Protein AF-A0A660P938-F1 (afdb_monomer_lite)

Foldseek 3Di:
DDPPPPPCDLVNLVVVLVVVLVVCDVLNVQWDADPPPGIDGNPDD

Secondary structure (DSSP, 8-state):
---------HHHHHHHHHHHHHHHGGGGGGEEEETTTEEEE----

Radius of gyration: 13.31 Å; chains: 1; bounding box: 30×27×38 Å

pLDDT: mean 85.67, std 14.52, range [42.72, 97.25]

Structure (mmCIF, N/CA/C/O backbone):
data_AF-A0A660P938-F1
#
_entry.id   AF-A0A660P938-F1
#
loop_
_atom_site.group_PDB
_atom_site.id
_atom_site.type_symbol
_atom_site.label_atom_id
_atom_site.label_alt_id
_atom_site.label_comp_id
_atom_site.label_asym_id
_atom_site.label_entity_id
_atom_site.label_seq_id
_atom_site.pdbx_PDB_ins_code
_atom_site.Cartn_x
_atom_site.Cartn_y
_atom_site.Cartn_z
_atom_site.occupancy
_atom_site.B_iso_or_equiv
_atom_site.auth_seq_id
_atom_site.auth_comp_id
_atom_site.auth_asym_id
_atom_site.auth_atom_id
_atom_site.pdbx_PDB_model_num
ATOM 1 N N . MET A 1 1 ? 8.932 15.655 -27.876 1.00 42.72 1 MET A N 1
ATOM 2 C CA . MET A 1 1 ? 7.954 15.022 -26.969 1.00 42.7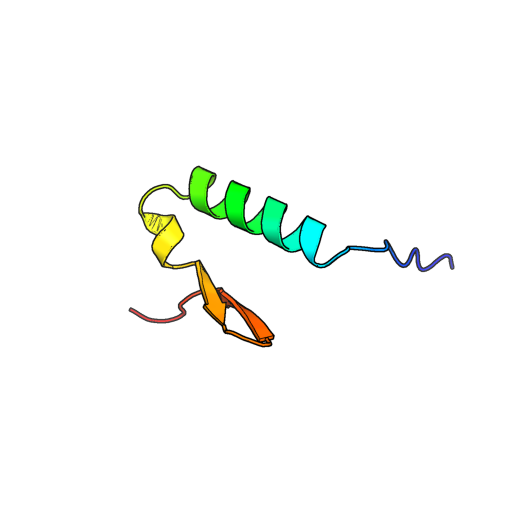2 1 MET A CA 1
ATOM 3 C C . MET A 1 1 ? 8.652 13.818 -26.357 1.00 42.72 1 MET A C 1
ATOM 5 O O . MET A 1 1 ? 8.904 12.861 -27.071 1.00 42.72 1 MET A O 1
ATOM 9 N N . ARG A 1 2 ? 9.140 13.917 -25.115 1.00 54.91 2 ARG A N 1
ATOM 10 C CA . ARG A 1 2 ? 9.741 12.774 -24.412 1.00 54.91 2 ARG A CA 1
ATOM 11 C C . ARG A 1 2 ? 8.680 12.243 -23.463 1.00 54.91 2 ARG A C 1
ATOM 13 O O . ARG A 1 2 ? 8.524 12.778 -22.372 1.00 54.91 2 ARG A O 1
ATOM 20 N N . GLU A 1 3 ? 7.930 11.241 -23.900 1.00 57.09 3 GLU A N 1
ATOM 21 C CA . GLU A 1 3 ? 7.143 10.425 -22.980 1.00 57.09 3 GLU A CA 1
ATOM 22 C C . GLU A 1 3 ? 8.136 9.583 -22.179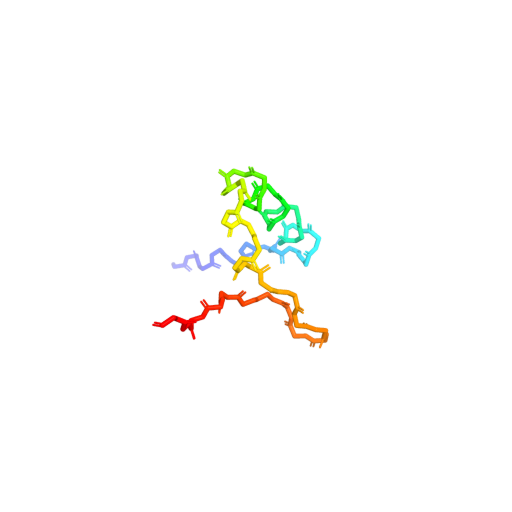 1.00 57.09 3 GLU A C 1
ATOM 24 O O . GLU A 1 3 ? 8.652 8.566 -22.636 1.00 57.09 3 GLU A O 1
ATOM 29 N N . GLY A 1 4 ? 8.514 10.092 -21.008 1.00 58.53 4 GLY A N 1
ATOM 30 C CA . GLY A 1 4 ? 9.326 9.357 -20.055 1.00 58.53 4 GLY A CA 1
ATOM 31 C C . GLY A 1 4 ? 8.492 8.220 -19.490 1.00 58.53 4 GLY A C 1
ATOM 32 O O . GLY A 1 4 ? 7.744 8.420 -18.537 1.00 58.53 4 GLY A O 1
ATOM 33 N N . HIS A 1 5 ? 8.610 7.031 -20.075 1.00 60.97 5 HIS A N 1
ATOM 34 C CA . HIS A 1 5 ? 8.119 5.809 -19.458 1.00 60.97 5 HIS A CA 1
ATOM 35 C C . HIS A 1 5 ? 8.976 5.557 -18.212 1.00 60.97 5 HIS A C 1
ATOM 37 O O . HIS A 1 5 ? 10.041 4.943 -18.272 1.00 60.97 5 HIS A O 1
ATOM 43 N N . HIS A 1 6 ? 8.565 6.124 -17.079 1.00 67.69 6 HIS A N 1
ATOM 44 C CA . HIS A 1 6 ? 9.171 5.802 -15.799 1.00 67.69 6 HIS A CA 1
ATOM 45 C C . HIS A 1 6 ? 8.931 4.313 -15.557 1.00 67.69 6 HIS A C 1
ATOM 47 O O . HIS A 1 6 ? 7.786 3.883 -15.443 1.00 67.69 6 HIS A O 1
ATOM 53 N N . VAL A 1 7 ? 10.011 3.528 -15.519 1.00 69.38 7 VAL A N 1
ATOM 54 C CA . VAL A 1 7 ? 9.964 2.090 -15.232 1.00 69.38 7 VAL A CA 1
ATOM 55 C C . VAL A 1 7 ? 9.578 1.921 -13.762 1.00 69.38 7 VAL A C 1
ATOM 57 O O . VAL A 1 7 ? 10.426 1.814 -12.878 1.00 69.38 7 VAL A O 1
ATOM 60 N N . ILE A 1 8 ? 8.280 1.986 -13.482 1.00 77.81 8 ILE A N 1
ATOM 61 C CA . ILE A 1 8 ? 7.721 1.660 -12.176 1.00 77.81 8 ILE A CA 1
ATOM 62 C C . ILE A 1 8 ? 7.669 0.136 -12.109 1.00 77.81 8 ILE A C 1
ATOM 64 O O . ILE A 1 8 ? 7.004 -0.505 -12.915 1.00 77.81 8 ILE A O 1
ATOM 68 N N . THR A 1 9 ? 8.401 -0.446 -11.164 1.00 85.19 9 THR A N 1
ATOM 69 C CA . THR A 1 9 ? 8.368 -1.891 -10.928 1.00 85.19 9 THR A CA 1
ATOM 70 C C . THR A 1 9 ? 7.220 -2.250 -9.991 1.00 85.19 9 THR A C 1
ATOM 72 O O . THR A 1 9 ? 6.850 -1.457 -9.123 1.00 85.19 9 THR A O 1
ATOM 75 N N . ASP A 1 10 ? 6.719 -3.481 -10.078 1.00 84.38 10 ASP A N 1
ATOM 76 C CA . ASP A 1 10 ? 5.704 -3.990 -9.142 1.00 84.38 10 ASP A CA 1
ATOM 77 C C . ASP A 1 10 ? 6.176 -3.876 -7.685 1.00 84.38 10 ASP A C 1
ATOM 79 O O . ASP A 1 10 ? 5.434 -3.468 -6.794 1.00 84.38 10 ASP A O 1
ATOM 83 N N . ARG A 1 11 ? 7.475 -4.107 -7.450 1.00 88.25 11 ARG A N 1
ATOM 84 C CA . ARG A 1 11 ? 8.105 -3.932 -6.134 1.00 88.25 11 ARG A CA 1
ATOM 85 C C . ARG A 1 11 ? 8.073 -2.485 -5.650 1.00 88.25 11 ARG A C 1
ATOM 87 O O . ARG A 1 11 ? 7.952 -2.257 -4.448 1.00 88.25 11 ARG A O 1
ATOM 94 N N . ALA A 1 12 ? 8.175 -1.509 -6.552 1.00 90.38 12 ALA A N 1
ATOM 95 C CA . ALA A 1 12 ? 8.007 -0.108 -6.189 1.00 90.38 12 ALA A CA 1
ATOM 96 C C . ALA A 1 12 ? 6.562 0.169 -5.744 1.00 90.38 12 ALA A C 1
ATOM 98 O O . ALA A 1 12 ? 6.368 0.854 -4.740 1.00 90.38 12 ALA A O 1
ATOM 99 N N . ILE A 1 13 ? 5.561 -0.412 -6.417 1.00 91.12 13 ILE A N 1
ATOM 100 C CA . ILE A 1 13 ? 4.149 -0.282 -6.024 1.00 91.12 13 ILE A CA 1
ATOM 101 C C . ILE A 1 13 ? 3.902 -0.904 -4.644 1.00 91.12 13 ILE A C 1
ATOM 103 O O . ILE A 1 13 ? 3.308 -0.243 -3.792 1.00 91.12 13 ILE A O 1
ATOM 107 N N . ASP A 1 14 ? 4.429 -2.100 -4.365 1.00 92.12 14 ASP A N 1
ATOM 108 C CA . ASP A 1 14 ? 4.305 -2.759 -3.054 1.00 92.12 14 ASP A CA 1
ATOM 109 C C . ASP A 1 14 ? 4.791 -1.858 -1.901 1.00 92.12 14 ASP A C 1
ATOM 111 O O . ASP A 1 14 ? 4.144 -1.742 -0.850 1.00 92.12 14 ASP A O 1
ATOM 115 N N . VAL A 1 15 ? 5.938 -1.195 -2.097 1.00 94.75 15 VAL A N 1
ATOM 116 C CA . VAL A 1 15 ? 6.527 -0.274 -1.111 1.00 94.75 15 VAL A CA 1
ATOM 117 C C . VAL A 1 15 ? 5.627 0.941 -0.910 1.00 94.75 15 VAL A C 1
ATOM 119 O O . VAL A 1 15 ? 5.362 1.325 0.234 1.00 94.75 15 VAL A O 1
ATOM 122 N N . GLN A 1 16 ? 5.117 1.530 -1.994 1.00 94.56 16 GLN A N 1
ATOM 123 C CA . GLN A 1 16 ? 4.225 2.685 -1.893 1.00 94.56 16 GLN A CA 1
ATOM 124 C C . GLN A 1 16 ? 2.904 2.328 -1.212 1.00 94.56 16 GLN A C 1
ATOM 126 O O . GLN A 1 16 ? 2.464 3.064 -0.331 1.00 94.56 16 GLN A O 1
ATOM 131 N N . ILE A 1 17 ? 2.311 1.174 -1.522 1.00 95.25 17 ILE A N 1
ATOM 132 C CA . ILE A 1 17 ? 1.084 0.706 -0.868 1.00 95.25 17 ILE A CA 1
ATOM 133 C C . ILE A 1 17 ? 1.318 0.419 0.617 1.00 95.25 17 ILE A C 1
ATOM 135 O O . ILE A 1 17 ? 0.491 0.780 1.456 1.00 95.25 17 ILE A O 1
ATOM 139 N N . THR A 1 18 ? 2.458 -0.174 0.9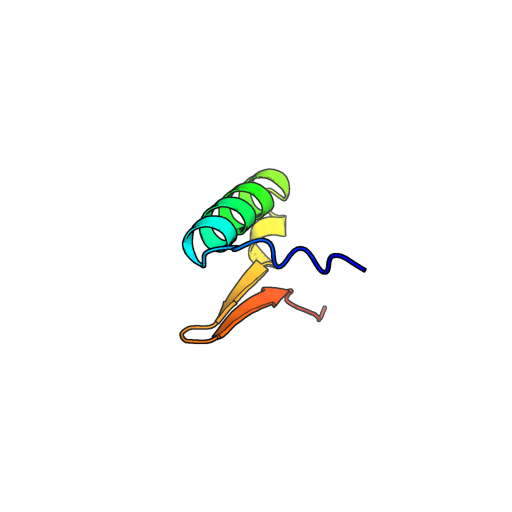70 1.00 95.62 18 THR A N 1
ATOM 140 C CA . THR A 1 18 ? 2.828 -0.405 2.374 1.00 95.62 18 THR A CA 1
ATOM 141 C C . THR A 1 18 ? 2.944 0.913 3.135 1.00 95.62 18 THR A C 1
ATOM 143 O O . THR A 1 18 ? 2.401 1.050 4.233 1.00 95.62 18 THR A O 1
ATOM 146 N N . ASN A 1 19 ? 3.611 1.905 2.548 1.00 97.12 19 ASN A N 1
ATOM 147 C CA . ASN A 1 19 ? 3.752 3.225 3.154 1.00 97.12 19 ASN A CA 1
ATOM 148 C C . ASN A 1 19 ? 2.411 3.959 3.249 1.00 97.12 19 ASN A C 1
ATOM 150 O O . ASN A 1 19 ? 2.132 4.581 4.272 1.00 97.12 19 ASN A O 1
ATOM 154 N N . LEU A 1 20 ? 1.566 3.859 2.222 1.00 96.25 20 LEU A N 1
ATOM 155 C CA . LEU A 1 20 ? 0.224 4.429 2.219 1.00 96.25 20 LEU A CA 1
ATOM 156 C C . LEU A 1 20 ? -0.628 3.832 3.345 1.00 96.25 20 LEU A C 1
ATOM 158 O O . LEU A 1 20 ? -1.178 4.583 4.143 1.00 96.25 20 LEU A O 1
ATOM 162 N N . ARG A 1 21 ? -0.670 2.501 3.484 1.00 96.00 21 ARG A N 1
ATOM 163 C CA . ARG A 1 21 ? -1.406 1.824 4.568 1.00 96.00 21 ARG A CA 1
ATOM 164 C C . ARG A 1 21 ? -0.941 2.276 5.951 1.00 96.00 21 ARG A C 1
ATOM 166 O O . ARG A 1 21 ? -1.777 2.542 6.806 1.00 96.00 21 ARG A O 1
ATOM 173 N N . LYS A 1 22 ? 0.374 2.422 6.156 1.00 96.62 22 LYS A N 1
ATOM 174 C CA . LYS A 1 22 ? 0.933 2.948 7.414 1.00 96.62 22 LYS A CA 1
ATOM 175 C C . LYS A 1 22 ? 0.475 4.381 7.688 1.00 96.62 22 LYS A C 1
ATOM 177 O O . LYS A 1 22 ? 0.083 4.682 8.808 1.00 96.62 22 LYS A O 1
ATOM 182 N N . LYS A 1 23 ? 0.496 5.249 6.671 1.00 97.25 23 LYS A N 1
ATOM 183 C CA . LYS A 1 23 ? 0.058 6.651 6.789 1.00 97.25 23 LYS A CA 1
ATOM 184 C C . LYS A 1 23 ? -1.443 6.785 7.057 1.00 97.25 23 LYS A C 1
ATOM 186 O O . LYS A 1 23 ? -1.846 7.719 7.735 1.00 97.25 23 LYS A O 1
ATOM 191 N N . LEU A 1 24 ? -2.252 5.862 6.541 1.00 95.75 24 LEU A N 1
ATOM 192 C CA . LEU A 1 24 ? -3.702 5.837 6.744 1.00 95.75 24 LEU A CA 1
ATOM 193 C C . LEU A 1 24 ? -4.123 5.266 8.110 1.00 95.75 24 LEU A C 1
ATOM 195 O O . LEU A 1 24 ? -5.290 5.387 8.478 1.00 95.75 24 LEU A O 1
ATOM 199 N N . GLY A 1 25 ? -3.216 4.630 8.859 1.00 95.81 25 GLY A N 1
ATOM 200 C CA . GLY A 1 25 ? -3.532 4.034 10.159 1.00 95.81 25 GLY A CA 1
ATOM 201 C C . GLY A 1 25 ? -4.677 3.020 10.063 1.00 95.81 25 GLY A C 1
ATOM 202 O O . GLY A 1 25 ? -4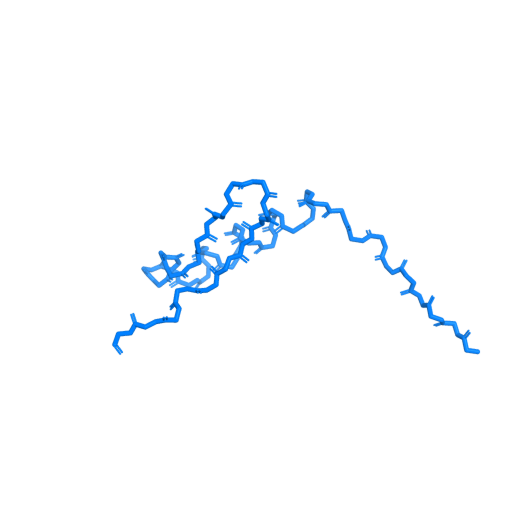.653 2.117 9.225 1.00 95.81 25 GLY A O 1
ATOM 203 N N . GLU A 1 26 ? -5.714 3.186 10.886 1.00 94.94 26 GLU A N 1
ATOM 204 C CA . GLU A 1 26 ? -6.892 2.303 10.907 1.00 94.94 26 GLU A CA 1
ATOM 205 C C . GLU A 1 26 ? -7.668 2.275 9.579 1.00 94.94 26 GLU A C 1
ATOM 207 O O . GLU A 1 26 ? -8.346 1.289 9.275 1.00 94.94 26 GLU A O 1
ATOM 212 N N . PHE A 1 27 ? -7.537 3.319 8.752 1.00 93.75 27 PHE A N 1
ATOM 213 C CA . PHE A 1 27 ? -8.136 3.390 7.417 1.00 93.75 27 PHE A CA 1
ATOM 214 C C . PHE A 1 27 ? -7.325 2.619 6.363 1.00 93.75 27 PHE A C 1
ATOM 216 O O . PHE A 1 27 ? -7.806 2.389 5.256 1.00 93.75 27 PHE A O 1
ATOM 223 N N . GLY A 1 28 ? -6.122 2.135 6.689 1.00 94.44 28 GLY A N 1
ATOM 224 C CA . GLY A 1 28 ? -5.318 1.314 5.779 1.00 94.44 28 GLY A CA 1
ATOM 225 C C . GLY A 1 28 ? -6.022 0.022 5.341 1.00 94.44 28 GLY A C 1
ATOM 226 O O . GLY A 1 28 ? -5.734 -0.495 4.261 1.00 94.44 28 GLY A O 1
ATOM 227 N N . LYS A 1 29 ? -6.994 -0.460 6.130 1.00 92.38 29 LYS A N 1
ATOM 228 C CA . LYS A 1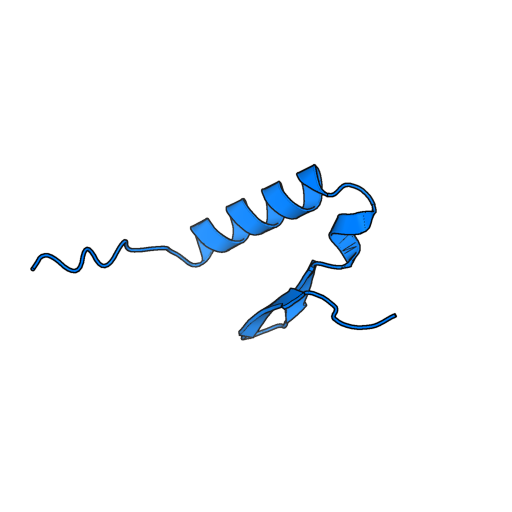 29 ? -7.839 -1.623 5.806 1.00 92.38 29 LYS A CA 1
ATOM 229 C C . LYS A 1 29 ? -8.728 -1.429 4.574 1.00 92.38 29 LYS A C 1
ATOM 231 O O . LYS A 1 29 ? -9.195 -2.416 4.022 1.00 92.38 29 LYS A O 1
ATOM 236 N N . TYR A 1 30 ? -8.956 -0.187 4.144 1.00 94.50 30 TYR A N 1
ATOM 237 C CA . TYR A 1 30 ? -9.716 0.105 2.926 1.00 94.50 30 TYR A CA 1
ATOM 238 C C . TYR A 1 30 ? -8.881 -0.074 1.649 1.00 94.50 30 TYR A C 1
ATOM 240 O O . TYR A 1 30 ? -9.449 -0.105 0.563 1.00 94.50 30 TYR A O 1
ATOM 248 N N . VAL A 1 31 ? -7.554 -0.222 1.754 1.00 94.88 31 VAL A N 1
ATOM 249 C CA . VAL A 1 31 ? -6.689 -0.586 0.623 1.00 94.88 31 VAL A CA 1
ATOM 250 C C . VAL A 1 31 ? -6.566 -2.106 0.574 1.00 94.88 31 VAL A C 1
ATOM 252 O O . VAL A 1 31 ? -5.826 -2.706 1.360 1.00 94.88 31 VAL A O 1
ATOM 255 N N . GLU A 1 32 ? -7.239 -2.744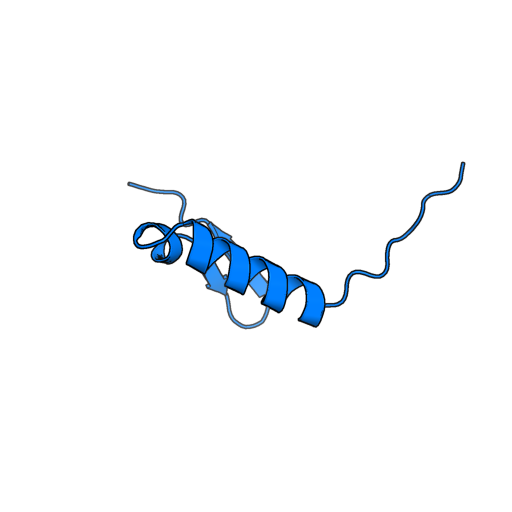 -0.372 1.00 94.62 32 GLU A N 1
ATOM 256 C CA . GLU A 1 32 ? -7.296 -4.199 -0.513 1.00 94.62 32 GLU A CA 1
ATOM 257 C C . GLU A 1 32 ? -6.298 -4.704 -1.558 1.00 94.62 32 GLU A C 1
ATOM 259 O O . GLU A 1 32 ? -5.996 -4.032 -2.544 1.00 94.62 32 GLU A O 1
ATOM 264 N N . THR A 1 33 ? -5.775 -5.911 -1.338 1.00 94.19 33 THR A N 1
ATOM 265 C CA . THR A 1 33 ? -4.929 -6.610 -2.312 1.00 94.19 33 THR A CA 1
ATOM 266 C C . THR A 1 33 ? -5.768 -7.636 -3.062 1.00 94.19 33 THR A C 1
ATOM 268 O O . THR A 1 33 ? -6.311 -8.559 -2.460 1.00 94.19 33 THR A O 1
ATOM 271 N N . VAL A 1 34 ? -5.830 -7.497 -4.383 1.00 94.12 34 VAL A N 1
ATOM 272 C CA . VAL A 1 34 ? -6.502 -8.416 -5.301 1.00 94.12 34 VAL A CA 1
ATOM 273 C C . VAL A 1 34 ? -5.444 -9.331 -5.911 1.00 94.12 34 VAL A C 1
ATOM 275 O O . VAL A 1 34 ? -4.596 -8.894 -6.693 1.00 94.12 34 VAL A O 1
ATOM 278 N N . ARG A 1 35 ? -5.459 -10.613 -5.527 1.00 90.81 35 ARG A N 1
ATOM 279 C CA . ARG A 1 35 ? -4.471 -11.596 -6.001 1.00 90.81 35 ARG A CA 1
ATOM 280 C C . ARG A 1 35 ? -4.491 -11.689 -7.528 1.00 90.81 35 ARG A C 1
ATOM 282 O O . ARG A 1 35 ? -5.552 -11.854 -8.117 1.00 90.81 35 ARG A O 1
ATOM 289 N N . GLY A 1 36 ? -3.312 -11.596 -8.141 1.00 90.50 36 GLY A N 1
ATOM 290 C CA . GLY A 1 36 ? -3.144 -11.659 -9.596 1.00 90.50 36 GLY A CA 1
ATOM 291 C C . GLY A 1 36 ? -3.556 -10.393 -10.355 1.00 90.50 36 GLY A C 1
ATOM 292 O O . GLY A 1 36 ? -3.471 -10.395 -11.576 1.00 90.50 36 GLY A O 1
ATOM 293 N N . VAL A 1 37 ? -3.982 -9.327 -9.662 1.00 92.44 37 VAL A N 1
ATOM 294 C CA . VAL A 1 37 ? -4.412 -8.065 -10.294 1.00 92.44 37 VAL A CA 1
ATOM 295 C C . VAL A 1 37 ? -3.648 -6.864 -9.738 1.00 92.44 37 VAL A C 1
ATOM 297 O O . VAL A 1 37 ? -3.156 -6.050 -10.509 1.00 92.44 37 VAL A O 1
ATOM 300 N N . GLY A 1 38 ? -3.541 -6.735 -8.412 1.00 91.81 38 GLY A N 1
ATOM 301 C CA . GLY A 1 38 ? -2.886 -5.590 -7.776 1.00 91.81 38 GLY A CA 1
ATOM 302 C C . GLY A 1 38 ? -3.646 -5.087 -6.555 1.00 91.81 38 GLY A C 1
ATOM 303 O O . GLY A 1 38 ? -3.987 -5.863 -5.663 1.00 91.81 38 GLY A O 1
ATOM 304 N N . TYR A 1 39 ? -3.908 -3.782 -6.496 1.00 94.25 39 TYR A N 1
ATOM 305 C CA . TYR A 1 39 ? -4.505 -3.122 -5.334 1.00 94.25 39 TYR A CA 1
ATOM 306 C C . TYR A 1 39 ? -5.755 -2.341 -5.718 1.00 94.25 39 TYR A C 1
ATOM 308 O O . TYR A 1 39 ? -5.817 -1.758 -6.797 1.00 94.25 39 TYR A O 1
ATOM 316 N N . ARG A 1 40 ? -6.740 -2.302 -4.820 1.00 93.12 40 ARG A N 1
ATOM 317 C CA . ARG A 1 40 ? -7.960 -1.506 -4.993 1.00 93.12 40 ARG A CA 1
ATOM 318 C C . ARG A 1 40 ? -8.318 -0.769 -3.715 1.00 93.12 40 ARG A C 1
ATOM 320 O O . ARG A 1 40 ? -7.989 -1.220 -2.620 1.00 93.12 40 ARG A O 1
ATOM 327 N N . MET A 1 41 ? -9.042 0.330 -3.864 1.00 93.38 41 MET A N 1
ATOM 328 C CA . MET A 1 41 ? -9.756 0.940 -2.750 1.00 93.38 41 MET A CA 1
ATOM 329 C C . MET A 1 41 ? -11.105 0.244 -2.592 1.00 93.38 41 MET A C 1
ATOM 331 O O . MET A 1 41 ? -11.781 -0.089 -3.571 1.00 93.38 41 MET A O 1
ATOM 335 N N . ARG A 1 42 ? -11.500 0.006 -1.349 1.00 90.25 42 ARG A N 1
ATOM 336 C CA . ARG A 1 42 ? -12.844 -0.445 -1.024 1.00 90.25 42 ARG A CA 1
ATOM 337 C C . ARG A 1 42 ? -13.804 0.738 -1.162 1.00 90.25 42 ARG A C 1
ATOM 339 O O . ARG A 1 42 ? -13.942 1.541 -0.246 1.00 90.25 42 ARG A O 1
ATOM 346 N N . GLU A 1 43 ? -14.458 0.839 -2.311 1.00 80.00 43 GLU A N 1
ATOM 347 C CA . GLU A 1 43 ? -15.590 1.742 -2.540 1.00 80.00 43 GLU A CA 1
ATOM 348 C C . GLU A 1 43 ? -16.880 1.041 -2.100 1.00 80.00 43 GLU A C 1
ATOM 350 O O . GLU A 1 43 ? -17.386 0.184 -2.821 1.00 80.00 43 GLU A O 1
ATOM 355 N N . ASN A 1 44 ? -17.311 1.306 -0.860 1.00 59.78 44 ASN A N 1
ATOM 356 C CA . ASN A 1 44 ? -18.707 1.321 -0.388 1.00 59.78 44 ASN A CA 1
ATOM 357 C C . ASN A 1 44 ? -18.774 1.223 1.147 1.00 59.78 44 ASN A C 1
ATOM 359 O O . ASN A 1 44 ? -18.352 0.218 1.736 1.00 59.78 44 ASN A O 1
ATOM 363 N N . ILE A 1 45 ? -19.387 2.246 1.749 1.00 55.44 45 ILE A N 1
ATOM 364 C CA . ILE A 1 45 ? -20.260 2.152 2.928 1.00 55.44 45 ILE A CA 1
ATOM 365 C C . ILE A 1 45 ? -21.601 2.729 2.485 1.00 55.44 45 ILE A C 1
ATOM 367 O O . ILE A 1 45 ? -21.558 3.794 1.828 1.00 55.44 45 ILE A O 1
#

Sequence (45 aa):
MREGHHVITDRAIDVQITNLRKKLGEFGKYVETVRGVGYRMRENI